Protein AF-A0A382FIA2-F1 (afdb_monomer_lite)

InterPro domains:
  IPR002129 Pyridoxal phosphate-dependent decarboxylase, major domain [PF00282] (48-161)
  IPR010977 Aromatic-L-amino-acid decarboxylase [PR00800] (14-33)
  IPR010977 Aromatic-L-amino-acid decarboxylase [PR00800] (55-74)
  IPR010977 Aromatic-L-amino-acid decarboxylase [PR00800] (81-100)
  IPR010977 Aromatic-L-amino-acid decarboxylase [PR00800] (102-120)
  IPR010977 Aromatic-L-amino-acid decarboxylase [PR00800] (121-140)
  IPR010977 Aromatic-L-amino-acid decarboxylase [PTHR11999] (7-161)
  IPR015421 Pyridoxal phosphate-dependent transferase, major domain [G3DSA:3.40.640.10] (114-165)
  IPR015424 Pyridoxal phosphate-dependent transferase [SSF53383] (10-161)

Foldseek 3Di:
DPPPPDPDDDPVLVVVLVVVVVVVVVCCVVCLQVDDQAAADDPVVLCVVPVDPDDPDDDDPVVVVVCCVPPPVNHGGNLLRPPNDDDDRDNDDPVVVVVVVVCVVVVFDLPDCVRHVPVVVVQQVVQVVVCVVVVHDPPDGDGDDPDDVVVVVVVVVVVCVVPPD

Structure (mmCIF, N/CA/C/O backbone):
data_AF-A0A382FIA2-F1
#
_entry.id   AF-A0A382FIA2-F1
#
loop_
_atom_site.group_PDB
_atom_site.id
_atom_site.type_symbol
_atom_site.label_atom_id
_atom_site.label_alt_id
_atom_site.label_comp_id
_atom_site.label_asym_id
_atom_site.label_entity_id
_atom_site.label_seq_id
_atom_site.pdbx_PDB_ins_code
_atom_site.Cartn_x
_atom_site.Cartn_y
_atom_site.Cartn_z
_atom_site.occupancy
_atom_site.B_iso_or_equiv
_atom_site.auth_seq_id
_atom_site.auth_comp_id
_atom_site.auth_asym_id
_atom_site.auth_atom_id
_atom_site.pdbx_PDB_model_num
ATOM 1 N N . MET A 1 1 ? 6.380 -11.642 27.097 1.00 52.16 1 MET A N 1
ATOM 2 C CA . MET A 1 1 ? 5.039 -11.827 26.513 1.00 52.16 1 MET A CA 1
ATOM 3 C C . MET A 1 1 ? 4.275 -12.746 27.450 1.00 52.16 1 MET A C 1
ATOM 5 O O . MET A 1 1 ? 4.831 -13.794 27.772 1.00 52.16 1 MET A O 1
ATOM 9 N N . PRO A 1 2 ? 3.114 -12.336 27.988 1.00 46.88 2 PRO A N 1
ATOM 10 C CA . PRO A 1 2 ? 2.332 -13.214 28.847 1.00 46.88 2 PRO A CA 1
ATOM 11 C C . PRO A 1 2 ? 1.950 -14.490 28.071 1.00 46.88 2 PRO A C 1
ATOM 13 O O . PRO A 1 2 ? 1.714 -14.409 26.863 1.00 46.88 2 PRO A O 1
ATOM 16 N N . PRO A 1 3 ? 1.935 -15.658 28.733 1.00 54.28 3 PRO A N 1
ATOM 17 C CA . PRO A 1 3 ? 1.787 -16.967 28.089 1.00 54.28 3 PRO A CA 1
ATOM 18 C C . PRO A 1 3 ? 0.462 -17.164 27.329 1.00 54.28 3 PRO A C 1
ATOM 20 O O . PRO A 1 3 ? 0.398 -18.041 26.475 1.00 54.28 3 PRO A O 1
ATOM 23 N N . ASP A 1 4 ? -0.539 -16.308 27.566 1.00 56.97 4 ASP A N 1
ATOM 24 C CA . ASP A 1 4 ? -1.880 -16.392 26.969 1.00 56.97 4 ASP A CA 1
ATOM 25 C C . ASP A 1 4 ? -2.163 -15.314 25.903 1.00 56.97 4 ASP A C 1
ATOM 27 O O . ASP A 1 4 ? -3.295 -15.172 25.438 1.00 56.97 4 ASP A O 1
ATOM 31 N N . ALA A 1 5 ? -1.159 -14.530 25.491 1.00 60.28 5 ALA A N 1
ATOM 32 C CA . ALA A 1 5 ? -1.320 -13.539 24.426 1.00 60.28 5 ALA A CA 1
ATOM 33 C C . ALA A 1 5 ? -1.418 -14.228 23.052 1.00 60.28 5 ALA A C 1
ATOM 35 O O . ALA A 1 5 ? -0.437 -14.345 22.316 1.00 60.28 5 ALA A O 1
ATOM 36 N N . ASN A 1 6 ? -2.612 -14.705 22.703 1.00 67.94 6 ASN A N 1
ATOM 37 C CA . ASN A 1 6 ? -2.867 -15.294 21.397 1.00 67.94 6 ASN A CA 1
ATOM 38 C C . ASN A 1 6 ? -3.132 -14.193 20.356 1.00 67.94 6 ASN A C 1
ATOM 40 O O . ASN A 1 6 ? -4.180 -13.554 20.367 1.00 67.94 6 ASN A O 1
ATOM 44 N N . LEU A 1 7 ? -2.173 -13.973 19.452 1.00 76.56 7 LEU A N 1
ATOM 45 C CA . LEU A 1 7 ? -2.312 -13.047 18.319 1.00 76.56 7 LEU A CA 1
ATOM 46 C C . LEU A 1 7 ? -3.150 -13.633 17.165 1.00 76.56 7 LEU A C 1
ATOM 48 O O . LEU A 1 7 ? -3.391 -12.943 16.175 1.00 76.56 7 LEU A O 1
ATOM 52 N N . GLN A 1 8 ? -3.577 -14.897 17.257 1.00 85.50 8 GLN A N 1
ATOM 53 C CA . GLN A 1 8 ? -4.425 -15.526 16.249 1.00 85.50 8 GLN A CA 1
ATOM 54 C C . GLN A 1 8 ? -5.902 -15.281 16.545 1.00 85.50 8 GLN A C 1
ATOM 56 O O . GLN A 1 8 ? -6.433 -15.705 17.570 1.00 85.50 8 GLN A O 1
ATOM 61 N N . LEU A 1 9 ? -6.577 -14.650 15.588 1.00 89.88 9 LEU A N 1
ATOM 62 C CA . LEU A 1 9 ? -8.033 -14.574 15.548 1.00 89.88 9 LEU A CA 1
ATOM 63 C C . LEU A 1 9 ? -8.644 -15.950 15.249 1.00 89.88 9 LEU A C 1
ATOM 65 O O . LEU A 1 9 ? -8.030 -16.783 14.578 1.00 89.88 9 LEU A O 1
ATOM 69 N N . SER A 1 10 ? -9.877 -16.183 15.701 1.00 93.00 10 SER A N 1
ATOM 70 C CA . SER A 1 10 ? -10.647 -17.349 15.260 1.00 93.00 10 SER A CA 1
ATOM 71 C C . SER A 1 10 ? -11.036 -17.211 13.775 1.00 93.00 10 SER A C 1
ATOM 73 O O . SER A 1 10 ? -11.129 -16.090 13.271 1.00 93.00 10 SER A O 1
ATOM 75 N N . PRO A 1 11 ? -11.317 -18.305 13.041 1.00 95.44 11 PRO A N 1
ATOM 76 C CA . PRO A 1 11 ? -11.786 -18.208 11.655 1.00 95.44 11 PRO A CA 1
ATOM 77 C C . PRO A 1 11 ? -13.052 -17.354 11.473 1.00 95.44 11 PRO A C 1
ATOM 79 O O . PRO A 1 11 ? -13.233 -16.735 10.423 1.00 95.44 11 PRO A O 1
ATOM 82 N N . ASP A 1 12 ? -13.924 -17.313 12.482 1.00 96.94 12 ASP A N 1
ATOM 83 C CA . ASP A 1 12 ? -15.141 -16.500 12.455 1.00 96.94 12 ASP A CA 1
ATOM 84 C C . ASP A 1 12 ? -14.839 -15.018 12.694 1.00 96.94 12 ASP A C 1
ATOM 86 O O . ASP A 1 12 ? -15.394 -14.169 11.991 1.00 96.94 12 ASP A O 1
ATOM 90 N N . ASP A 1 13 ? -13.893 -14.697 13.581 1.00 95.44 13 ASP A N 1
ATOM 91 C CA . ASP A 1 13 ? -13.391 -13.328 13.753 1.00 95.44 13 ASP A CA 1
ATOM 92 C C . ASP A 1 13 ? -12.648 -12.843 12.506 1.00 95.44 13 ASP A C 1
ATOM 94 O O . ASP A 1 13 ? -12.861 -11.717 12.067 1.00 95.44 13 ASP A O 1
ATOM 98 N N . MET A 1 14 ? -11.830 -13.697 11.878 1.00 95.62 14 MET A N 1
ATOM 99 C CA . MET A 1 14 ? -11.145 -13.374 10.620 1.00 95.62 14 MET A CA 1
ATOM 100 C C . MET A 1 14 ? -12.146 -13.016 9.516 1.00 95.62 14 MET A C 1
ATOM 102 O O . MET A 1 14 ? -11.971 -12.011 8.825 1.00 95.62 14 MET A O 1
ATOM 106 N N . ARG A 1 15 ? -13.215 -13.811 9.360 1.00 97.75 15 ARG A N 1
ATOM 107 C CA . ARG A 1 15 ? -14.295 -13.508 8.408 1.00 97.75 15 ARG A CA 1
ATOM 108 C C . ARG A 1 15 ? -15.017 -12.218 8.769 1.00 97.75 15 ARG A C 1
ATOM 110 O O . ARG A 1 15 ? -15.240 -11.392 7.889 1.00 97.75 15 ARG A O 1
ATOM 117 N N . SER A 1 16 ? -15.368 -12.042 10.038 1.00 97.88 16 SER A N 1
ATOM 118 C CA . SER A 1 16 ? -16.105 -10.867 10.509 1.00 97.88 16 SER A CA 1
ATOM 119 C C . SER A 1 16 ? -15.308 -9.582 10.287 1.00 97.88 16 SER A C 1
ATOM 121 O O . SER A 1 16 ? -15.827 -8.636 9.696 1.00 97.88 16 SER A O 1
ATOM 123 N N . LEU A 1 17 ? -14.029 -9.572 10.667 1.00 96.94 17 LEU A N 1
ATOM 124 C CA . LEU A 1 17 ? -13.106 -8.473 10.398 1.00 96.94 17 LEU A CA 1
ATOM 125 C C . LEU A 1 17 ? -12.960 -8.226 8.893 1.00 96.94 17 LEU A C 1
ATOM 127 O O . LEU A 1 17 ? -13.095 -7.088 8.448 1.00 96.94 17 LEU A O 1
ATOM 131 N N . GLY A 1 18 ? -12.734 -9.280 8.104 1.00 97.12 18 GLY A N 1
ATOM 132 C CA . GLY A 1 18 ? -12.589 -9.176 6.652 1.00 97.12 18 GLY A CA 1
ATOM 133 C C . GLY A 1 18 ? -13.796 -8.513 5.987 1.00 97.12 18 GLY A C 1
ATOM 134 O O . GLY A 1 18 ? -13.634 -7.538 5.254 1.00 97.12 18 GLY A O 1
ATOM 135 N N . TYR A 1 19 ? -15.012 -8.974 6.293 1.00 98.06 19 TYR A N 1
ATOM 136 C CA . TYR A 1 19 ? -16.234 -8.372 5.751 1.00 98.06 19 TYR A CA 1
ATOM 137 C C . TYR A 1 19 ? -16.445 -6.935 6.229 1.00 98.06 19 TYR A C 1
ATOM 139 O O . TYR A 1 19 ? -16.835 -6.091 5.429 1.00 98.06 19 TYR A O 1
ATOM 147 N N . ARG A 1 20 ? -16.108 -6.609 7.485 1.00 98.00 20 ARG A N 1
ATOM 148 C CA . ARG A 1 20 ? -16.154 -5.218 7.961 1.00 98.00 20 ARG A CA 1
ATOM 149 C C . ARG A 1 20 ? -15.198 -4.301 7.207 1.00 98.00 20 ARG A C 1
ATOM 151 O O . ARG A 1 20 ? -15.570 -3.175 6.891 1.00 98.00 20 ARG A O 1
ATOM 158 N N . VAL A 1 21 ? -13.993 -4.769 6.893 1.00 97.44 21 VAL A N 1
ATOM 159 C CA . VAL A 1 21 ? -13.040 -4.008 6.073 1.00 97.44 21 VAL A CA 1
ATOM 160 C C . VAL A 1 21 ? -13.576 -3.824 4.653 1.00 97.44 21 VAL A C 1
ATOM 162 O O . VAL A 1 21 ? -13.513 -2.717 4.124 1.00 97.44 21 VAL A O 1
ATOM 165 N N . VAL A 1 22 ? -14.159 -4.866 4.052 1.00 97.88 22 VAL A N 1
ATOM 166 C CA . VAL A 1 22 ? -14.803 -4.766 2.732 1.00 97.88 22 VAL A CA 1
ATOM 167 C C . VAL A 1 22 ? -15.936 -3.737 2.749 1.00 97.88 22 VAL A C 1
ATOM 169 O O . VAL A 1 22 ? -15.941 -2.850 1.897 1.00 97.88 22 VAL A O 1
ATOM 172 N N . ASP A 1 23 ? -16.830 -3.780 3.740 1.00 97.62 23 ASP A N 1
ATOM 173 C CA . ASP A 1 23 ? -17.919 -2.805 3.897 1.00 97.62 23 ASP A CA 1
ATOM 174 C C . ASP A 1 23 ? -17.383 -1.367 3.999 1.00 97.62 23 ASP A C 1
ATOM 176 O O . ASP A 1 23 ? -17.911 -0.447 3.369 1.00 97.62 23 ASP A O 1
ATOM 180 N N . MET A 1 24 ? -16.303 -1.162 4.763 1.00 96.44 24 MET A N 1
ATOM 181 C CA . MET A 1 24 ? -15.650 0.144 4.891 1.00 96.44 24 MET A C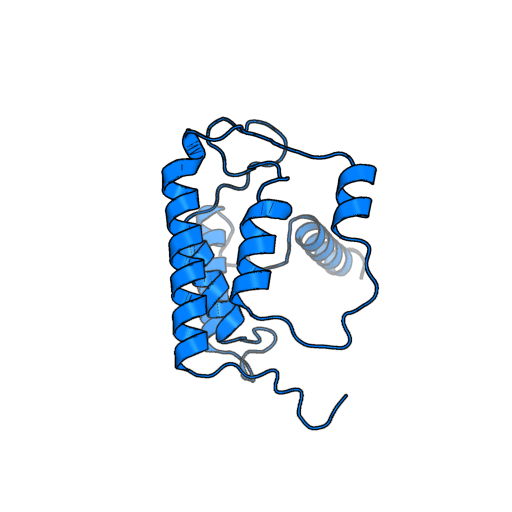A 1
ATOM 182 C C . MET A 1 24 ? -15.082 0.643 3.558 1.00 96.44 24 MET A C 1
ATOM 184 O O . MET A 1 24 ? -15.244 1.821 3.232 1.00 96.44 24 MET A O 1
ATOM 188 N N . LEU A 1 25 ? -14.437 -0.232 2.782 1.00 96.25 25 LEU A N 1
ATOM 189 C CA . LEU A 1 25 ? -13.890 0.111 1.469 1.00 96.25 25 LEU A CA 1
ATOM 190 C C . LEU A 1 25 ? -15.004 0.440 0.471 1.00 96.25 25 LEU A C 1
ATOM 192 O O . LEU A 1 25 ? -14.930 1.470 -0.195 1.00 96.25 25 LEU A O 1
ATOM 196 N N . VAL A 1 26 ? -16.055 -0.381 0.399 1.00 97.50 26 VAL A N 1
ATOM 197 C CA . VAL A 1 26 ? -17.215 -0.129 -0.473 1.00 97.50 26 VAL A CA 1
ATOM 198 C C . VAL A 1 26 ? -17.853 1.216 -0.125 1.00 97.50 26 VAL A C 1
ATOM 200 O O . VAL A 1 26 ? -17.997 2.072 -0.999 1.00 97.50 26 VAL A O 1
ATOM 203 N N . SER A 1 27 ? -18.123 1.458 1.161 1.00 96.00 27 SER A N 1
ATOM 204 C CA . SER A 1 27 ? -18.673 2.733 1.629 1.00 96.00 27 SER A CA 1
ATOM 205 C C . SER A 1 27 ? -17.779 3.918 1.263 1.00 96.00 27 SER A C 1
ATOM 207 O O . SER A 1 27 ? -18.283 4.979 0.886 1.00 96.00 27 SER A O 1
ATOM 209 N N . HIS A 1 28 ? -16.452 3.764 1.333 1.00 94.62 28 HIS A N 1
ATOM 210 C CA . HIS A 1 28 ? -15.521 4.798 0.890 1.00 94.62 28 HIS A CA 1
ATOM 211 C C . HIS A 1 28 ? -15.707 5.132 -0.592 1.00 94.62 28 HIS A C 1
ATOM 213 O O . HIS A 1 28 ? -15.991 6.290 -0.888 1.00 94.62 28 HIS A O 1
ATOM 219 N N . PHE A 1 29 ? -15.640 4.150 -1.495 1.00 94.44 29 PHE A N 1
ATOM 220 C CA . PHE A 1 29 ? -15.804 4.379 -2.938 1.00 94.44 29 PHE A CA 1
ATOM 221 C C . PHE A 1 29 ? -17.166 4.996 -3.300 1.00 94.44 29 PHE A C 1
ATOM 223 O O . PHE A 1 29 ? -17.225 5.890 -4.144 1.00 94.44 29 PHE A O 1
ATOM 230 N N . GLU A 1 30 ? -18.251 4.567 -2.650 1.00 96.19 30 GLU A N 1
ATOM 231 C CA . GLU A 1 30 ? -19.600 5.082 -2.922 1.00 96.19 30 GLU A CA 1
ATOM 232 C C . GLU A 1 30 ? -19.805 6.520 -2.430 1.00 96.19 30 GLU A C 1
ATOM 234 O O . GLU A 1 30 ? -20.445 7.334 -3.096 1.00 96.19 30 GLU A O 1
ATOM 239 N N . THR A 1 31 ? -19.268 6.850 -1.253 1.00 95.88 31 THR A N 1
ATOM 240 C CA . THR A 1 31 ? -19.564 8.125 -0.579 1.00 95.88 31 THR A CA 1
ATOM 241 C C . THR A 1 31 ? -18.508 9.201 -0.809 1.00 95.88 31 THR A C 1
ATOM 243 O O . THR A 1 31 ? -18.778 10.377 -0.553 1.00 95.88 31 THR A O 1
ATOM 246 N N . LEU A 1 32 ? -17.321 8.836 -1.310 1.00 94.81 32 LEU A N 1
ATOM 247 C CA . LEU A 1 32 ? -16.191 9.747 -1.503 1.00 94.81 32 LEU A CA 1
ATOM 248 C C . LEU A 1 32 ? -16.552 11.046 -2.245 1.00 94.81 32 LEU A C 1
ATOM 250 O O . LEU A 1 32 ? -16.165 12.103 -1.748 1.00 94.81 32 LEU A O 1
ATOM 254 N N . PRO A 1 33 ? -17.330 11.049 -3.350 1.00 94.94 33 PRO A N 1
ATOM 255 C CA . PRO A 1 33 ? -17.660 12.290 -4.059 1.00 94.94 33 PRO A CA 1
ATOM 256 C C . PRO A 1 33 ? -18.416 13.329 -3.212 1.00 94.94 33 PRO A C 1
ATOM 258 O O . PRO A 1 33 ? -18.362 14.528 -3.518 1.00 94.94 33 PRO A O 1
ATOM 261 N N . GLY A 1 34 ? -19.125 12.885 -2.167 1.00 95.62 34 GLY A N 1
ATOM 262 C CA . GLY A 1 34 ? -19.859 13.734 -1.226 1.00 95.62 34 GLY A CA 1
ATOM 263 C C . GLY A 1 34 ? -19.028 14.234 -0.038 1.00 95.62 34 GLY A C 1
ATOM 264 O O . GLY A 1 34 ? -19.495 15.099 0.700 1.00 95.62 34 GLY A O 1
ATOM 265 N N . LYS A 1 35 ? -17.806 13.724 0.156 1.00 94.75 35 LYS A N 1
ATOM 266 C CA . LYS A 1 35 ? -16.921 14.110 1.265 1.00 94.75 35 LYS A CA 1
ATOM 267 C C . LYS A 1 35 ? -16.151 15.406 0.956 1.00 94.75 35 LYS A C 1
ATOM 269 O O . LYS A 1 35 ? -15.988 15.783 -0.212 1.00 94.75 35 LYS A O 1
ATOM 274 N N . PRO A 1 36 ? -15.659 16.127 1.982 1.00 95.44 36 PRO A N 1
ATOM 275 C CA . PRO A 1 36 ? -14.654 17.164 1.768 1.00 95.44 36 PRO A CA 1
ATOM 276 C C . PRO A 1 36 ? -13.375 16.544 1.186 1.00 95.44 36 PRO A C 1
ATOM 278 O O . PRO A 1 36 ? -13.015 15.427 1.531 1.00 95.44 36 PRO A O 1
ATOM 281 N N . VAL A 1 37 ? -12.655 17.280 0.333 1.00 95.06 37 VAL A N 1
ATOM 282 C CA . VAL A 1 37 ? -11.381 16.812 -0.259 1.00 95.06 37 VAL A CA 1
ATOM 283 C C . VAL A 1 37 ? -10.318 16.556 0.816 1.00 95.06 37 VAL A C 1
ATOM 285 O O . VAL A 1 37 ? -9.461 15.690 0.674 1.00 95.06 37 VAL A O 1
ATOM 288 N N . SER A 1 38 ? -10.352 17.336 1.893 1.00 94.56 38 SER A N 1
ATOM 289 C CA . SER A 1 38 ? -9.393 17.253 2.984 1.00 94.56 38 SER A CA 1
ATOM 290 C C . SER A 1 38 ? -10.059 17.629 4.293 1.00 94.56 38 SER A C 1
ATOM 292 O O . SER A 1 38 ? -10.794 18.617 4.362 1.00 94.56 38 SER A O 1
ATOM 294 N N . HIS A 1 39 ? -9.760 16.857 5.328 1.00 94.50 39 HIS A N 1
ATOM 295 C CA . HIS A 1 39 ? -10.059 17.192 6.706 1.00 94.50 39 HIS A CA 1
ATOM 296 C C . HIS A 1 39 ? -8.844 16.799 7.542 1.00 94.50 39 HIS A C 1
ATOM 298 O O . HIS A 1 39 ? -8.744 15.680 8.021 1.00 94.50 39 HIS A O 1
ATOM 304 N N . VAL A 1 40 ? -7.868 17.698 7.664 1.00 95.06 40 VAL A N 1
ATOM 305 C CA . VAL A 1 40 ? -6.616 17.435 8.391 1.00 95.06 40 VAL A CA 1
ATOM 306 C C . VAL A 1 40 ? -6.628 18.127 9.747 1.00 95.06 40 VAL A C 1
ATOM 308 O O . VAL A 1 40 ? -7.007 19.293 9.861 1.00 95.06 40 VAL A O 1
ATOM 311 N N . ALA A 1 41 ? -6.202 17.408 10.781 1.00 95.62 41 ALA A N 1
ATOM 312 C CA . ALA A 1 41 ? -6.056 17.963 12.117 1.00 95.62 41 ALA A CA 1
ATOM 313 C C . ALA A 1 41 ? -4.645 18.520 12.354 1.00 95.62 41 ALA A C 1
ATOM 315 O O . ALA A 1 41 ? -3.697 18.245 11.616 1.00 95.62 41 ALA A O 1
ATOM 316 N N . THR A 1 42 ? -4.493 19.313 13.414 1.00 97.38 42 THR A N 1
ATOM 317 C CA . THR A 1 42 ? -3.181 19.825 13.817 1.00 97.38 42 THR A CA 1
ATOM 318 C C . THR A 1 42 ? -2.351 18.727 14.481 1.00 97.38 42 THR A C 1
ATOM 320 O O . THR A 1 42 ? -2.883 17.819 15.121 1.00 97.38 42 THR A O 1
ATOM 323 N N . ARG A 1 43 ? -1.020 18.837 14.390 1.00 97.12 43 ARG A N 1
ATOM 324 C CA . ARG A 1 43 ? -0.109 17.907 15.070 1.00 97.12 43 ARG A CA 1
ATOM 325 C C . ARG A 1 43 ? -0.380 17.806 16.582 1.00 97.12 43 ARG A C 1
ATOM 327 O O . ARG A 1 43 ? -0.485 16.677 17.044 1.00 97.12 43 ARG A O 1
ATOM 334 N N . PRO A 1 44 ? -0.554 18.906 17.349 1.00 98.12 44 PRO A N 1
ATOM 335 C CA . PRO A 1 44 ? -0.878 18.801 18.773 1.00 98.12 44 PRO A CA 1
ATOM 336 C C . PRO A 1 44 ? -2.175 18.033 19.057 1.00 98.12 44 PRO A C 1
ATOM 338 O O . PRO A 1 44 ? -2.217 17.262 20.009 1.00 98.12 44 PRO A O 1
ATOM 341 N N . ALA A 1 45 ? -3.211 18.194 18.222 1.00 96.31 45 ALA A N 1
ATOM 342 C CA . ALA A 1 45 ? -4.457 17.444 18.375 1.00 96.31 45 ALA A CA 1
ATOM 343 C C . ALA A 1 45 ? -4.243 15.936 18.154 1.00 96.31 45 ALA A C 1
ATOM 345 O O . ALA A 1 45 ? -4.705 15.130 18.955 1.00 96.31 45 ALA A O 1
ATOM 346 N N . MET A 1 46 ? -3.492 15.550 17.117 1.00 96.94 46 MET A N 1
ATOM 347 C CA . MET A 1 46 ? -3.173 14.138 16.854 1.00 96.94 46 MET A CA 1
ATOM 348 C C . MET A 1 46 ? -2.233 13.541 17.903 1.00 96.94 46 MET A C 1
ATOM 350 O O . MET A 1 46 ? -2.399 12.385 18.281 1.00 96.94 46 MET A O 1
ATOM 354 N N . GLU A 1 47 ? -1.279 14.317 18.426 1.00 97.19 47 GLU A N 1
ATOM 355 C CA . GLU A 1 47 ? -0.433 13.861 19.533 1.00 97.19 47 GLU A CA 1
ATOM 356 C C . GLU A 1 47 ? -1.253 13.599 20.796 1.00 97.19 47 GLU A C 1
ATOM 358 O O . GLU A 1 47 ? -1.044 12.570 21.430 1.00 97.19 47 GLU A O 1
ATOM 363 N N . ALA A 1 48 ? -2.214 14.466 21.128 1.00 96.00 48 ALA A N 1
ATOM 364 C CA . ALA A 1 48 ? -3.101 14.250 22.268 1.00 96.00 48 ALA A CA 1
ATOM 365 C C . ALA A 1 48 ? -3.992 13.002 22.113 1.00 96.00 48 ALA A C 1
ATOM 367 O O . ALA A 1 48 ? -4.325 12.378 23.117 1.00 96.00 48 ALA A O 1
ATOM 368 N N . LEU A 1 49 ? -4.362 12.627 20.881 1.00 94.50 49 LEU A N 1
ATOM 369 C CA . LEU A 1 49 ? -5.186 11.441 20.614 1.00 94.50 49 LEU A CA 1
ATOM 370 C C . LEU A 1 49 ? -4.396 10.127 20.579 1.00 94.50 49 LEU A C 1
ATOM 372 O O . LEU A 1 49 ? -4.926 9.100 20.997 1.00 94.50 49 LEU A O 1
ATOM 376 N N . PHE A 1 50 ? -3.164 10.126 20.057 1.00 95.25 50 PHE A N 1
ATOM 377 C CA . PHE A 1 50 ? -2.445 8.883 19.731 1.00 95.25 50 PHE A CA 1
ATOM 378 C C . PHE A 1 50 ? -1.160 8.640 20.528 1.00 95.25 50 PHE A C 1
ATOM 380 O O . PHE A 1 50 ? -0.624 7.533 20.471 1.00 95.25 50 PHE A O 1
ATOM 387 N N . ARG A 1 51 ? -0.622 9.630 21.253 1.00 96.38 51 ARG A N 1
ATOM 388 C CA . ARG A 1 51 ? 0.622 9.444 22.015 1.00 96.38 51 ARG A CA 1
ATOM 389 C C . ARG A 1 51 ? 0.339 8.768 23.360 1.00 96.38 51 ARG A C 1
ATOM 391 O O . ARG A 1 51 ? 0.168 9.432 24.376 1.00 96.38 51 ARG A O 1
ATOM 398 N N . GLU A 1 52 ? 0.371 7.443 23.352 1.00 93.69 52 GLU A N 1
ATOM 399 C CA . GLU A 1 52 ? 0.255 6.569 24.526 1.00 93.69 52 GLU A CA 1
ATOM 400 C C . GLU A 1 52 ? 1.430 5.566 24.583 1.00 93.69 52 GLU A C 1
ATOM 402 O O . GLU A 1 52 ? 2.060 5.309 23.551 1.00 93.69 52 GLU A O 1
ATOM 407 N N . PRO A 1 53 ? 1.805 5.032 25.764 1.00 95.12 53 PRO A N 1
ATOM 408 C CA . PRO A 1 53 ? 2.756 3.923 25.843 1.00 95.12 53 PRO A CA 1
ATOM 409 C C . PRO A 1 53 ? 2.202 2.671 25.132 1.00 95.12 53 PRO A C 1
ATOM 411 O O . PRO A 1 53 ? 0.982 2.537 25.011 1.00 95.12 53 PRO A O 1
ATOM 414 N N . PRO A 1 54 ? 3.064 1.742 24.670 1.00 91.69 54 PRO A N 1
ATOM 415 C CA . PRO A 1 54 ? 2.607 0.483 24.089 1.00 91.69 54 PRO A CA 1
ATOM 416 C C . PRO A 1 54 ? 1.649 -0.247 25.045 1.00 91.69 54 PRO A C 1
ATOM 418 O O . PRO A 1 54 ? 1.954 -0.340 26.235 1.00 91.69 54 PRO A O 1
ATOM 421 N N . PRO A 1 55 ? 0.495 -0.741 24.566 1.00 88.56 55 PRO A N 1
ATOM 422 C CA . PRO A 1 55 ? -0.458 -1.423 25.430 1.00 88.56 55 PRO A CA 1
ATOM 423 C C . PRO A 1 55 ? 0.112 -2.767 25.901 1.00 88.56 55 PRO A C 1
ATOM 425 O O . PRO A 1 55 ? 0.595 -3.559 25.094 1.00 88.56 55 PRO A O 1
ATOM 428 N N . GLU A 1 56 ? 0.018 -3.033 27.204 1.00 88.56 56 GLU A N 1
ATOM 429 C CA . GLU A 1 56 ? 0.416 -4.318 27.808 1.00 88.56 56 GLU A CA 1
ATOM 430 C C . GLU A 1 56 ? -0.661 -5.404 27.629 1.00 88.56 56 GLU A C 1
ATOM 432 O O . GLU A 1 56 ? -0.375 -6.599 27.707 1.00 88.56 56 GLU A O 1
ATOM 437 N N . GLU A 1 57 ? -1.902 -4.991 27.353 1.00 86.25 57 GLU A N 1
ATOM 438 C CA . GLU A 1 57 ? -3.057 -5.865 27.151 1.00 86.25 57 GLU A CA 1
ATOM 439 C C . GLU A 1 57 ? -3.659 -5.680 25.753 1.00 86.25 57 GLU A C 1
ATOM 441 O O . GLU A 1 57 ? -3.687 -4.579 25.194 1.00 86.25 57 GLU A O 1
ATOM 446 N N . GLY A 1 58 ? -4.160 -6.778 25.182 1.00 86.38 58 GLY A N 1
ATOM 447 C CA . GLY A 1 58 ? -4.835 -6.762 23.889 1.00 86.38 58 GLY A CA 1
ATOM 448 C C . GLY A 1 58 ? -6.140 -5.961 23.922 1.00 86.38 58 GLY A C 1
ATOM 449 O O . GLY A 1 58 ? -6.839 -5.905 24.931 1.00 86.38 58 GLY A O 1
ATOM 450 N N . ARG A 1 59 ? -6.495 -5.367 22.781 1.00 88.50 59 ARG A N 1
ATOM 451 C CA . ARG A 1 59 ? -7.795 -4.718 22.550 1.00 88.50 59 ARG A CA 1
ATOM 452 C C . ARG A 1 59 ? -8.590 -5.538 21.543 1.00 88.50 59 ARG A C 1
ATOM 454 O O . ARG A 1 59 ? -7.999 -6.198 20.690 1.00 88.50 59 ARG A O 1
ATOM 461 N N . SER A 1 60 ? -9.917 -5.465 21.612 1.00 91.88 60 SER A N 1
ATOM 462 C CA . SER A 1 60 ? -10.765 -6.103 20.605 1.00 91.88 60 SER A CA 1
ATOM 463 C C . SER A 1 60 ? -10.516 -5.496 19.221 1.00 91.88 60 SER A C 1
ATOM 465 O O . SER A 1 60 ? -10.296 -4.283 19.090 1.00 91.88 60 SER A O 1
ATOM 467 N N . TRP A 1 61 ? -10.542 -6.330 18.181 1.00 93.81 61 TRP A N 1
ATOM 468 C CA . TRP A 1 61 ? -10.290 -5.875 16.814 1.00 93.81 61 TRP A CA 1
ATOM 469 C C . TRP A 1 61 ? -11.375 -4.895 16.347 1.00 93.81 61 TRP A C 1
ATOM 471 O O . TRP A 1 61 ? -11.076 -3.963 15.605 1.00 93.81 61 TRP A O 1
ATOM 481 N N . GLU A 1 62 ? -12.607 -5.031 16.840 1.00 95.62 62 GLU A N 1
ATOM 482 C CA . GLU A 1 62 ? -13.728 -4.131 16.566 1.00 95.62 62 GLU A CA 1
ATOM 483 C C . GLU A 1 62 ? -13.444 -2.727 17.096 1.00 95.62 62 GLU A C 1
ATOM 485 O O . GLU A 1 62 ? -13.647 -1.739 16.391 1.00 95.62 62 GLU A O 1
ATOM 490 N N . GLY A 1 63 ? -12.948 -2.633 18.335 1.00 95.12 63 GLY A N 1
ATOM 491 C CA . GLY A 1 63 ? -12.618 -1.356 18.958 1.00 95.12 63 GLY A CA 1
ATOM 492 C C . GLY A 1 63 ? -11.456 -0.663 18.251 1.00 95.12 63 GLY A C 1
ATOM 493 O O . GLY A 1 63 ? -11.467 0.557 18.087 1.00 95.12 63 GLY A O 1
ATOM 494 N N . VAL A 1 64 ? -10.471 -1.438 17.791 1.00 95.12 64 VAL A N 1
ATOM 495 C CA . VAL A 1 64 ? -9.348 -0.920 17.000 1.00 95.12 64 VAL A CA 1
ATOM 496 C C . VAL A 1 64 ? -9.823 -0.440 15.628 1.00 95.12 64 VAL A C 1
ATOM 498 O O . VAL A 1 64 ? -9.502 0.682 15.241 1.00 95.12 64 VAL A O 1
ATOM 501 N N . LEU A 1 65 ? -10.625 -1.235 14.915 1.00 96.69 65 LEU A N 1
ATOM 502 C CA . LEU A 1 65 ? -11.137 -0.876 13.592 1.00 96.69 65 LEU A CA 1
ATOM 503 C C . LEU A 1 65 ? -12.027 0.375 13.646 1.00 96.69 65 LEU A C 1
ATOM 505 O O . LEU A 1 65 ? -11.891 1.264 12.806 1.00 96.69 65 LEU A O 1
ATOM 509 N N . LEU A 1 66 ? -12.878 0.489 14.670 1.00 96.06 66 LEU A N 1
ATOM 510 C CA . LEU A 1 66 ? -13.715 1.668 14.889 1.00 96.06 66 LEU A CA 1
ATOM 511 C C . LEU A 1 66 ? -12.873 2.926 15.152 1.00 96.06 66 LEU A C 1
ATOM 513 O O . LEU A 1 66 ? -13.178 3.996 14.626 1.00 96.06 66 LEU A O 1
ATOM 517 N N . ARG A 1 67 ? -11.785 2.801 15.923 1.00 96.25 67 ARG A N 1
ATOM 518 C CA . ARG A 1 67 ? -10.834 3.898 16.152 1.00 96.25 67 ARG A CA 1
ATOM 519 C C . ARG A 1 67 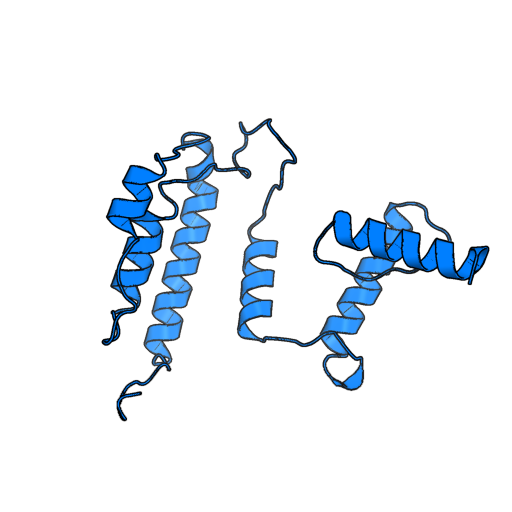? -10.139 4.311 14.854 1.00 96.25 67 ARG A C 1
ATOM 521 O O . ARG A 1 67 ? -10.051 5.497 14.556 1.00 96.25 67 ARG A O 1
ATOM 528 N N . VAL A 1 68 ? -9.699 3.345 14.047 1.00 96.50 68 VAL A N 1
ATOM 529 C CA . VAL A 1 68 ? -9.106 3.605 12.725 1.00 96.50 68 VAL A CA 1
ATOM 530 C C . VAL A 1 68 ? -10.087 4.370 11.830 1.00 96.50 68 VAL A C 1
ATOM 532 O O . VAL A 1 68 ? -9.721 5.385 11.239 1.00 96.50 68 VAL A O 1
ATOM 535 N N . GLN A 1 69 ? -11.349 3.945 11.780 1.00 95.31 69 GLN A N 1
ATOM 536 C CA . GLN A 1 69 ? -12.383 4.622 11.000 1.00 95.31 69 GLN A CA 1
ATOM 537 C C . GLN A 1 69 ? -12.631 6.064 11.473 1.00 95.31 69 GLN A C 1
ATOM 539 O O . GLN A 1 69 ? -12.656 6.983 10.654 1.00 95.31 69 GLN A O 1
ATOM 544 N N . ASN A 1 70 ? -12.813 6.262 12.781 1.00 94.88 70 ASN A N 1
ATOM 545 C CA . ASN A 1 70 ? -13.313 7.522 13.336 1.00 94.88 70 ASN A CA 1
ATOM 546 C C . ASN A 1 70 ? -12.224 8.539 13.679 1.00 94.88 70 ASN A C 1
ATOM 548 O O . ASN A 1 70 ? -12.516 9.733 13.709 1.00 94.88 70 ASN A O 1
ATOM 552 N N . GLU A 1 71 ? -10.995 8.098 13.947 1.00 95.75 71 GLU A N 1
ATOM 553 C CA . GLU A 1 71 ? -9.900 8.961 14.415 1.00 95.75 71 GLU A CA 1
ATOM 554 C C . GLU A 1 71 ? -8.722 9.006 13.437 1.00 95.75 71 GLU A C 1
ATOM 556 O O . GLU A 1 71 ? -8.008 10.003 13.404 1.00 95.75 71 GLU A O 1
ATOM 561 N N . VAL A 1 72 ? -8.489 7.958 12.636 1.00 96.00 72 VAL A N 1
ATOM 562 C CA . VAL A 1 72 ? -7.360 7.933 11.686 1.00 96.00 72 VAL A CA 1
ATOM 563 C C . VAL A 1 72 ? -7.815 8.407 10.309 1.00 96.00 72 VAL A C 1
ATOM 565 O O . VAL A 1 72 ? -7.356 9.436 9.818 1.00 96.00 72 VAL A O 1
ATOM 568 N N . PHE A 1 73 ? -8.762 7.701 9.689 1.00 95.12 73 PHE A N 1
ATOM 569 C CA . PHE A 1 73 ? -9.219 8.020 8.331 1.00 95.12 73 PHE A CA 1
ATOM 570 C C . PHE A 1 73 ? -10.164 9.224 8.255 1.00 95.12 73 PHE A C 1
ATOM 572 O O . PHE A 1 73 ? -10.413 9.741 7.168 1.00 95.12 73 PHE A O 1
ATOM 579 N N . SER A 1 74 ? -10.657 9.719 9.391 1.00 93.62 74 SER A N 1
ATOM 580 C CA . SER A 1 74 ? -11.385 10.990 9.463 1.00 93.62 74 SER A CA 1
ATOM 581 C C . SER A 1 74 ? -10.464 12.212 9.381 1.00 93.62 74 SER A C 1
ATOM 583 O O . SER A 1 74 ? -10.942 13.317 9.117 1.00 93.62 74 SER A O 1
ATOM 585 N N . HIS A 1 75 ? -9.157 12.027 9.598 1.00 96.12 75 HIS A N 1
ATOM 586 C CA . HIS A 1 75 ? -8.159 13.091 9.664 1.00 96.12 75 HIS A CA 1
ATOM 587 C C . HIS A 1 75 ? -7.127 13.012 8.529 1.00 96.12 75 HIS A C 1
ATOM 589 O O . HIS A 1 75 ? -5.919 13.090 8.757 1.00 96.12 75 HIS A O 1
ATOM 595 N N . MET A 1 76 ? -7.599 12.870 7.288 1.00 94.75 76 MET A N 1
ATOM 596 C CA . MET A 1 76 ? -6.744 12.746 6.108 1.00 94.75 76 MET A CA 1
ATOM 597 C C . MET A 1 76 ? -7.170 13.647 4.945 1.00 94.75 76 MET A C 1
ATOM 599 O O . MET A 1 76 ? -8.265 14.210 4.894 1.00 94.75 76 MET A O 1
ATOM 603 N N . MET A 1 77 ? -6.264 13.762 3.980 1.00 94.12 77 MET A N 1
ATOM 604 C CA . MET A 1 77 ? -6.572 14.254 2.646 1.00 94.12 77 MET A CA 1
ATOM 605 C C . MET A 1 77 ? -6.975 13.072 1.766 1.00 94.12 77 MET A C 1
ATOM 607 O O . MET A 1 77 ? -6.257 12.075 1.703 1.00 94.12 77 MET A O 1
ATOM 611 N N . HIS A 1 78 ? -8.098 13.190 1.067 1.00 93.75 78 HIS A N 1
ATOM 612 C CA . HIS A 1 78 ? -8.546 12.184 0.114 1.00 93.75 78 HIS A CA 1
ATOM 613 C C . HIS A 1 78 ? -7.931 12.464 -1.259 1.00 93.75 78 HIS A C 1
ATOM 615 O O . HIS A 1 78 ? -8.483 13.204 -2.072 1.00 93.75 78 HIS A O 1
ATOM 621 N N . VAL A 1 79 ? -6.746 11.902 -1.502 1.00 93.31 79 VAL A N 1
ATOM 622 C CA . VAL A 1 79 ? -6.000 12.090 -2.763 1.00 93.31 79 VAL A CA 1
ATOM 623 C C . VAL A 1 79 ? -6.631 11.371 -3.962 1.00 93.31 79 VAL A C 1
ATOM 625 O O . VAL A 1 79 ? -6.293 11.652 -5.109 1.00 93.31 79 VAL A O 1
ATOM 628 N N . ASP A 1 80 ? -7.560 10.460 -3.691 1.00 93.31 80 ASP A N 1
ATOM 629 C CA . ASP A 1 80 ? -8.405 9.736 -4.640 1.00 93.31 80 ASP A CA 1
ATOM 630 C C . ASP A 1 80 ? -9.735 10.458 -4.933 1.00 93.31 80 ASP A C 1
ATOM 632 O O . ASP A 1 80 ? -10.542 10.005 -5.745 1.00 93.31 80 ASP A O 1
ATOM 636 N N . HIS A 1 81 ? -9.985 11.601 -4.292 1.00 94.38 81 HIS A N 1
ATOM 637 C CA . HIS A 1 81 ? -11.221 12.352 -4.460 1.00 94.38 81 HIS A CA 1
ATOM 638 C C . HIS A 1 81 ? -11.304 13.012 -5.861 1.00 94.38 81 HIS A C 1
ATOM 640 O O . HIS A 1 81 ? -10.348 13.653 -6.293 1.00 94.38 81 HIS A O 1
ATOM 646 N N . PRO A 1 82 ? -12.461 13.010 -6.562 1.00 92.50 82 PRO A N 1
ATOM 647 C CA . PRO A 1 82 ? -12.580 13.525 -7.942 1.00 92.50 82 PRO A CA 1
ATOM 648 C C . PRO A 1 82 ? -12.289 15.028 -8.103 1.00 92.50 82 PRO A C 1
ATOM 650 O O . PRO A 1 82 ? -11.952 15.500 -9.183 1.00 92.50 82 PRO A O 1
ATOM 653 N N . ARG A 1 83 ? -12.440 15.800 -7.023 1.00 93.94 83 ARG A N 1
ATOM 654 C CA . ARG A 1 83 ? -12.079 17.232 -6.938 1.00 93.94 83 ARG A CA 1
ATOM 655 C C . ARG A 1 83 ? -10.670 17.492 -6.375 1.00 93.94 83 ARG A C 1
ATOM 657 O O . ARG A 1 83 ? -10.353 18.636 -6.061 1.00 93.94 83 ARG A O 1
ATOM 664 N N . PHE A 1 84 ? -9.847 16.461 -6.185 1.00 93.31 84 PHE A N 1
ATOM 665 C CA . PHE A 1 84 ? -8.464 16.613 -5.740 1.00 93.31 84 PHE A CA 1
ATOM 666 C C . PHE A 1 84 ? -7.539 16.848 -6.944 1.00 93.31 84 PHE A C 1
ATOM 668 O O . PHE A 1 84 ? -7.304 15.946 -7.741 1.00 93.31 84 PHE A O 1
ATOM 675 N N . LEU A 1 85 ? -7.026 18.075 -7.081 1.00 92.56 85 LEU A N 1
ATOM 676 C CA . LEU A 1 85 ? -6.246 18.532 -8.245 1.00 92.56 85 LEU A CA 1
ATOM 677 C C . LEU A 1 85 ? -4.833 19.019 -7.867 1.00 92.56 85 LEU A C 1
ATOM 679 O O . LEU A 1 85 ? -4.269 19.882 -8.537 1.00 92.56 85 LEU A O 1
ATOM 683 N N . ALA A 1 86 ? -4.280 18.519 -6.760 1.00 90.94 86 ALA A N 1
ATOM 684 C CA . ALA A 1 86 ? -2.949 18.878 -6.268 1.00 90.94 86 ALA A CA 1
ATOM 685 C C . ALA A 1 86 ? -1.990 17.674 -6.305 1.00 90.94 86 ALA A C 1
ATOM 687 O O . ALA A 1 86 ? -2.423 16.529 -6.370 1.00 90.94 86 ALA A O 1
ATOM 688 N N . PHE A 1 87 ? -0.683 17.940 -6.207 1.00 89.56 87 PHE A N 1
ATOM 689 C CA . PHE A 1 87 ? 0.386 16.927 -6.169 1.00 89.56 87 PHE A CA 1
ATOM 690 C C . PHE A 1 87 ? 0.317 15.909 -7.325 1.00 89.56 87 PHE A C 1
ATOM 692 O O . PHE A 1 87 ? -0.074 16.245 -8.441 1.00 89.56 87 PHE A O 1
ATOM 699 N N . VAL A 1 88 ? 0.772 14.680 -7.071 1.00 83.38 88 VAL A N 1
ATOM 700 C CA . VAL A 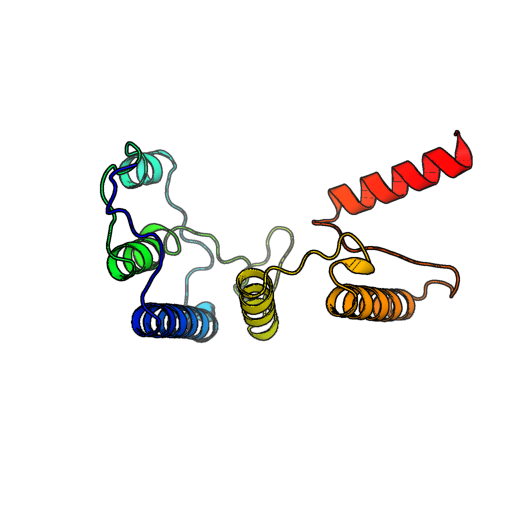1 88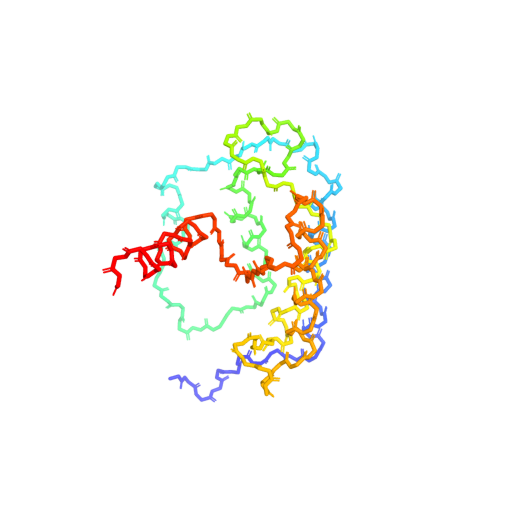 ? 0.642 13.545 -7.983 1.00 83.38 88 VAL A CA 1
ATOM 701 C C . VAL A 1 88 ? -0.641 12.807 -7.616 1.00 83.38 88 VAL A C 1
ATOM 703 O O . VAL A 1 88 ? -0.700 12.135 -6.584 1.00 83.38 88 VAL A O 1
ATOM 706 N N . SER A 1 89 ? -1.678 12.948 -8.441 1.00 73.19 89 SER A N 1
ATOM 707 C CA . SER A 1 89 ? -2.922 12.196 -8.269 1.00 73.19 89 SER A CA 1
ATOM 708 C C . SER A 1 89 ? -2.638 10.699 -8.359 1.00 73.19 89 SER A C 1
ATOM 710 O O . SER A 1 89 ? -2.011 10.234 -9.308 1.00 73.19 89 SER A O 1
ATOM 712 N N . SER A 1 90 ? -3.115 9.949 -7.369 1.00 75.38 90 SER A N 1
ATOM 713 C CA . SER A 1 90 ? -2.988 8.490 -7.312 1.00 75.38 90 SER A CA 1
ATOM 714 C C . SER A 1 90 ? -4.390 7.881 -7.242 1.00 75.38 90 SER A C 1
ATOM 716 O O . SER A 1 90 ? -4.824 7.493 -6.157 1.00 75.38 90 SER A O 1
ATOM 718 N N . PRO A 1 91 ? -5.149 7.877 -8.358 1.00 76.38 91 PRO A N 1
ATOM 719 C CA . PRO A 1 91 ? -6.476 7.280 -8.373 1.00 76.38 91 PRO A CA 1
ATOM 720 C C . PRO A 1 91 ? -6.354 5.784 -8.073 1.00 76.38 91 PRO A C 1
ATOM 722 O O . PRO A 1 91 ? -5.633 5.055 -8.753 1.00 76.38 91 PRO A O 1
ATOM 725 N N . ASN A 1 92 ? -7.050 5.336 -7.035 1.00 84.56 92 ASN A N 1
ATOM 726 C CA . ASN A 1 92 ? -7.173 3.927 -6.695 1.00 84.56 92 ASN A CA 1
ATOM 727 C C . ASN A 1 92 ? -8.404 3.325 -7.392 1.00 84.56 92 ASN A C 1
ATOM 729 O O . ASN A 1 92 ? -9.285 4.024 -7.895 1.00 84.56 92 ASN A O 1
ATOM 733 N N . ASN A 1 93 ? -8.474 1.999 -7.430 1.00 92.31 93 ASN A N 1
ATOM 734 C CA . ASN A 1 93 ? -9.690 1.291 -7.805 1.00 92.31 93 ASN A CA 1
ATOM 735 C C . ASN A 1 93 ? -9.888 0.083 -6.883 1.00 92.31 93 ASN A C 1
ATOM 737 O O . ASN A 1 93 ? -8.956 -0.367 -6.211 1.00 92.31 93 ASN A O 1
ATOM 741 N N . PHE A 1 94 ? -11.115 -0.434 -6.844 1.00 95.00 94 PHE A N 1
ATOM 742 C CA . PHE A 1 94 ? -11.469 -1.521 -5.934 1.00 95.00 94 PHE A CA 1
ATOM 743 C C . PHE A 1 94 ? -10.714 -2.824 -6.243 1.00 95.00 94 PHE A C 1
ATOM 745 O O . PHE A 1 94 ? -10.360 -3.562 -5.330 1.00 95.00 94 PHE A O 1
ATOM 752 N N . VAL A 1 95 ? -10.404 -3.083 -7.519 1.00 96.81 95 VAL A N 1
ATOM 753 C CA . VAL A 1 95 ? -9.646 -4.273 -7.937 1.00 96.81 95 VAL A CA 1
ATOM 754 C C . VAL A 1 95 ? -8.232 -4.253 -7.353 1.00 96.81 95 VAL A C 1
ATOM 756 O O . VAL A 1 95 ? -7.801 -5.254 -6.791 1.00 96.81 95 VAL A O 1
ATOM 759 N N . GLY A 1 96 ? -7.539 -3.114 -7.422 1.00 95.75 96 GLY A N 1
ATOM 760 C CA . GLY A 1 96 ? -6.211 -2.928 -6.838 1.00 95.75 96 GLY A CA 1
ATOM 761 C C . GLY A 1 96 ? -6.221 -3.102 -5.321 1.00 95.75 96 GLY A C 1
ATOM 762 O O . GLY A 1 96 ? -5.403 -3.843 -4.791 1.00 95.75 96 GLY A O 1
ATOM 763 N N . ALA A 1 97 ? -7.214 -2.530 -4.631 1.00 95.94 97 ALA A N 1
ATOM 764 C CA . ALA A 1 97 ? -7.358 -2.704 -3.184 1.00 95.94 97 ALA A CA 1
ATOM 765 C C . ALA A 1 97 ? -7.534 -4.183 -2.782 1.00 95.94 97 ALA A C 1
ATOM 767 O O . ALA A 1 97 ? -6.959 -4.638 -1.793 1.00 95.94 97 ALA A O 1
ATOM 768 N N . MET A 1 98 ? -8.306 -4.955 -3.553 1.00 97.38 98 MET A N 1
ATOM 769 C CA . MET A 1 98 ? -8.468 -6.393 -3.311 1.00 97.38 98 MET A CA 1
ATOM 770 C C . MET A 1 98 ? -7.214 -7.195 -3.683 1.00 97.38 98 MET A C 1
ATOM 772 O O . MET A 1 98 ? -6.892 -8.166 -3.000 1.00 97.38 98 MET A O 1
ATOM 776 N N . ALA A 1 99 ? -6.482 -6.790 -4.725 1.00 96.31 99 ALA A N 1
ATOM 777 C CA . ALA A 1 99 ? -5.203 -7.399 -5.085 1.00 96.31 99 ALA A CA 1
ATOM 778 C C . ALA A 1 99 ? -4.144 -7.198 -3.986 1.00 96.31 99 ALA A C 1
ATOM 780 O O . ALA A 1 99 ? -3.434 -8.147 -3.645 1.00 96.31 99 ALA A O 1
ATOM 781 N N . ASP A 1 100 ? -4.095 -6.014 -3.371 1.00 96.25 100 ASP A N 1
ATOM 782 C CA . ASP A 1 100 ? -3.232 -5.738 -2.217 1.00 96.25 100 ASP A CA 1
ATOM 783 C C . ASP A 1 100 ? -3.636 -6.578 -1.002 1.00 96.25 100 ASP A C 1
ATOM 785 O O . ASP A 1 100 ? -2.775 -7.159 -0.343 1.00 96.25 100 ASP A O 1
ATOM 789 N N . ALA A 1 101 ? -4.939 -6.723 -0.732 1.00 96.69 101 ALA A N 1
ATOM 790 C CA . ALA A 1 101 ? -5.428 -7.581 0.348 1.00 96.69 101 ALA A CA 1
ATOM 791 C C . ALA A 1 101 ? -5.034 -9.056 0.141 1.00 96.69 10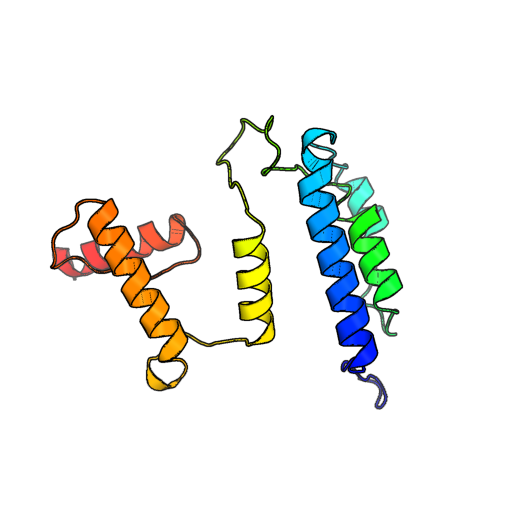1 ALA A C 1
ATOM 793 O O . ALA A 1 101 ? -4.570 -9.713 1.075 1.00 96.69 101 ALA A O 1
ATOM 794 N N . LEU A 1 102 ? -5.164 -9.569 -1.088 1.00 96.56 102 LEU A N 1
ATOM 795 C CA . LEU A 1 102 ? -4.722 -10.918 -1.449 1.00 96.56 102 LEU A CA 1
ATOM 796 C C . LEU A 1 102 ? -3.209 -11.075 -1.289 1.00 96.56 102 LEU A C 1
ATOM 798 O O . LEU A 1 102 ? -2.757 -12.061 -0.711 1.00 96.56 102 LEU A O 1
ATOM 802 N N . THR A 1 103 ? -2.432 -10.104 -1.766 1.00 96.38 103 THR A N 1
ATOM 803 C CA . THR A 1 103 ? -0.968 -10.135 -1.677 1.00 96.38 103 THR A CA 1
ATOM 804 C C . THR A 1 103 ? -0.510 -10.089 -0.222 1.00 96.38 103 THR A C 1
ATOM 806 O O . THR A 1 103 ? 0.326 -10.895 0.175 1.00 96.38 103 THR A O 1
ATOM 809 N N . ALA A 1 104 ? -1.102 -9.229 0.608 1.00 96.38 104 ALA A N 1
ATOM 810 C CA . ALA A 1 104 ? -0.790 -9.145 2.032 1.00 96.38 104 ALA A CA 1
ATOM 811 C C . ALA A 1 104 ? -1.175 -10.425 2.797 1.00 96.38 104 ALA A C 1
ATOM 813 O O . ALA A 1 104 ? -0.440 -10.852 3.684 1.00 96.38 104 ALA A O 1
ATOM 814 N N . GLY A 1 105 ? -2.306 -11.049 2.449 1.00 95.38 105 GLY A N 1
ATOM 815 C CA . GLY A 1 105 ? -2.773 -12.279 3.093 1.00 95.38 105 GLY A CA 1
ATOM 816 C C . GLY A 1 105 ? -1.997 -13.532 2.676 1.00 95.38 105 GLY A C 1
ATOM 817 O O . GLY A 1 105 ? -1.683 -14.369 3.518 1.00 95.38 105 GLY A O 1
ATOM 818 N N . MET A 1 106 ? -1.672 -13.661 1.387 1.00 96.44 106 MET A N 1
ATOM 819 C CA . MET A 1 106 ? -0.921 -14.802 0.843 1.00 96.44 106 MET A CA 1
ATOM 820 C C . MET A 1 106 ? 0.596 -14.653 1.012 1.00 96.44 106 MET A C 1
ATOM 822 O O . MET A 1 106 ? 1.313 -15.648 0.942 1.00 96.44 106 MET A O 1
ATOM 826 N N . ASN A 1 107 ? 1.070 -13.422 1.228 1.00 95.56 107 ASN A N 1
ATOM 827 C CA . ASN A 1 107 ? 2.456 -13.053 1.501 1.00 95.56 107 ASN A CA 1
ATOM 828 C C . ASN A 1 107 ? 3.491 -13.685 0.535 1.00 95.56 107 ASN A C 1
ATOM 830 O O . ASN A 1 107 ? 4.425 -14.352 0.992 1.00 95.56 107 ASN A O 1
ATOM 834 N N . PRO A 1 108 ? 3.342 -13.530 -0.799 1.00 95.25 108 PRO A N 1
ATOM 835 C CA . PRO A 1 108 ? 4.313 -14.061 -1.750 1.00 95.25 108 PRO A CA 1
ATOM 836 C C . PRO A 1 108 ? 5.647 -13.302 -1.669 1.00 95.25 108 PRO A C 1
ATOM 838 O O . PRO A 1 108 ? 5.672 -12.086 -1.482 1.00 95.25 108 PRO A O 1
ATOM 841 N N . PHE A 1 109 ? 6.759 -14.006 -1.892 1.00 93.75 109 PHE A N 1
ATOM 842 C CA . PHE A 1 109 ? 8.093 -13.408 -1.982 1.00 93.75 109 PHE A CA 1
ATOM 843 C C . PHE A 1 109 ? 8.651 -13.546 -3.402 1.00 93.75 109 PHE A C 1
ATOM 845 O O . PHE A 1 109 ? 9.256 -14.555 -3.758 1.00 93.75 109 PHE A O 1
ATOM 852 N N . ALA A 1 110 ? 8.481 -12.505 -4.220 1.00 90.31 110 ALA A N 1
ATOM 853 C CA . ALA A 1 110 ? 8.913 -12.478 -5.622 1.00 90.31 110 ALA A CA 1
ATOM 854 C C . ALA A 1 110 ? 10.412 -12.147 -5.815 1.00 90.31 110 ALA A C 1
ATOM 856 O O . ALA A 1 110 ? 10.797 -11.576 -6.831 1.00 90.31 110 ALA A O 1
ATOM 857 N N . GLY A 1 111 ? 11.275 -12.484 -4.848 1.00 89.00 111 GLY A N 1
ATOM 858 C CA . GLY A 1 111 ? 12.717 -12.222 -4.940 1.00 89.00 111 GLY A CA 1
ATOM 859 C C . GLY A 1 111 ? 13.477 -13.239 -5.795 1.00 89.00 111 GLY A C 1
ATOM 860 O O . GLY A 1 111 ? 14.490 -12.900 -6.407 1.00 89.00 111 GLY A O 1
ATOM 861 N N . THR A 1 112 ? 12.988 -14.480 -5.870 1.00 92.81 112 THR A N 1
ATOM 862 C CA . THR A 1 112 ? 13.561 -15.518 -6.730 1.00 92.81 112 THR A CA 1
ATOM 863 C C . THR A 1 112 ? 12.475 -16.357 -7.396 1.00 92.81 112 THR A C 1
ATOM 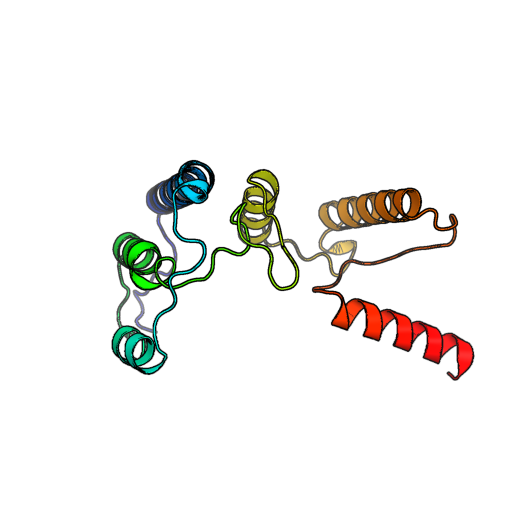865 O O . THR A 1 112 ? 11.388 -16.564 -6.855 1.00 92.81 112 THR A O 1
ATOM 868 N N . TRP A 1 113 ? 12.801 -16.914 -8.566 1.00 94.50 113 TRP A N 1
ATOM 869 C CA . TRP A 1 113 ? 11.902 -17.822 -9.283 1.00 94.50 113 TRP A CA 1
ATOM 870 C C . TRP A 1 113 ? 11.527 -19.060 -8.453 1.00 94.50 113 TRP A C 1
ATOM 872 O O . TRP A 1 113 ? 10.402 -19.551 -8.532 1.00 94.50 113 TRP A O 1
ATOM 882 N N . MET A 1 114 ? 12.469 -19.566 -7.650 1.00 97.00 114 MET A N 1
ATOM 883 C CA . MET A 1 114 ? 12.262 -20.740 -6.800 1.00 97.00 114 MET A CA 1
ATOM 884 C C . MET A 1 114 ? 11.208 -20.483 -5.719 1.00 97.00 114 MET A C 1
ATOM 886 O O . MET A 1 114 ? 10.429 -21.379 -5.407 1.00 97.00 114 MET A O 1
ATOM 890 N N . GLU A 1 115 ? 11.172 -19.272 -5.165 1.00 95.31 115 GLU A N 1
ATOM 891 C CA . GLU A 1 115 ? 10.304 -18.931 -4.037 1.00 95.31 115 GLU A CA 1
ATOM 892 C C . GLU A 1 115 ? 8.901 -18.495 -4.470 1.00 95.31 115 GLU A C 1
ATOM 894 O O . GLU A 1 115 ? 7.955 -18.666 -3.703 1.00 95.31 115 GLU A O 1
ATOM 899 N N . SER A 1 116 ? 8.721 -17.941 -5.678 1.00 95.31 116 SER A N 1
ATOM 900 C CA . SER A 1 116 ? 7.406 -17.461 -6.144 1.00 95.31 116 SER A CA 1
ATOM 901 C C . SER A 1 116 ? 7.260 -17.408 -7.672 1.00 95.31 116 SER A C 1
ATOM 903 O O . SER A 1 116 ? 6.884 -16.383 -8.232 1.00 95.31 116 SER A O 1
ATOM 905 N N . SER A 1 117 ? 7.473 -18.532 -8.365 1.00 96.75 117 SER A N 1
ATOM 906 C CA . SER A 1 117 ? 7.361 -18.615 -9.839 1.00 96.75 117 SER A CA 1
ATOM 907 C C . SER A 1 117 ? 6.048 -18.069 -10.428 1.00 96.75 117 SER A C 1
ATOM 909 O O . SER A 1 117 ? 6.079 -17.409 -11.462 1.00 96.75 117 SER A O 1
ATOM 911 N N . GLY A 1 118 ? 4.901 -18.292 -9.775 1.00 96.50 118 GLY A N 1
ATOM 912 C CA . GLY A 1 118 ? 3.606 -17.752 -10.212 1.00 96.50 118 GLY A CA 1
ATOM 913 C C . GLY A 1 118 ? 3.560 -16.216 -10.186 1.00 96.50 118 GLY A C 1
ATOM 914 O O . GLY A 1 118 ? 3.413 -15.606 -11.248 1.00 96.50 118 GLY A O 1
ATOM 915 N N . PRO A 1 119 ? 3.719 -15.578 -9.008 1.00 96.00 119 PRO A N 1
ATOM 916 C CA . PRO A 1 119 ? 3.837 -14.123 -8.896 1.00 96.00 119 PRO A CA 1
ATOM 917 C C . PRO A 1 119 ? 4.918 -13.524 -9.805 1.00 96.00 119 PRO A C 1
ATOM 919 O O . PRO A 1 119 ? 4.645 -12.553 -10.505 1.00 96.00 119 PRO A O 1
ATOM 922 N N . THR A 1 120 ? 6.105 -14.139 -9.876 1.00 95.81 120 THR A N 1
ATOM 923 C CA . THR A 1 120 ? 7.193 -13.689 -10.757 1.00 95.81 120 THR A CA 1
ATOM 924 C C . THR A 1 120 ? 6.789 -13.731 -12.231 1.00 95.81 120 THR A C 1
ATOM 926 O O . THR A 1 120 ? 7.068 -12.789 -12.967 1.00 95.81 120 THR A O 1
ATOM 929 N N . GLN A 1 121 ? 6.099 -14.777 -12.692 1.00 97.00 121 GLN A N 1
ATOM 930 C CA . GLN A 1 121 ? 5.648 -14.842 -14.084 1.00 97.00 121 GLN A CA 1
ATOM 931 C C . GLN A 1 121 ? 4.618 -13.749 -14.405 1.00 97.00 121 GLN A C 1
ATOM 933 O O . GLN A 1 121 ? 4.679 -13.161 -15.485 1.00 97.00 121 GLN A O 1
ATOM 938 N N . ILE A 1 122 ? 3.692 -13.457 -13.485 1.00 96.38 122 ILE A N 1
ATOM 939 C CA . ILE A 1 122 ? 2.733 -12.349 -13.647 1.00 96.38 122 ILE A CA 1
ATOM 940 C C . ILE A 1 122 ? 3.476 -11.013 -13.742 1.00 96.38 122 ILE A C 1
ATOM 942 O O . ILE A 1 122 ? 3.140 -10.184 -14.591 1.00 96.38 122 ILE A O 1
ATOM 946 N N . GLU A 1 123 ? 4.504 -10.819 -12.917 1.00 95.94 123 GLU A N 1
ATOM 947 C CA . GLU A 1 123 ? 5.347 -9.627 -12.957 1.00 95.94 123 GLU A CA 1
ATOM 948 C C . GLU A 1 123 ? 6.005 -9.448 -14.332 1.00 95.94 123 GLU A C 1
ATOM 950 O O . GLU A 1 123 ? 5.857 -8.397 -14.958 1.00 95.94 123 GLU A O 1
ATOM 955 N N . LEU A 1 124 ? 6.659 -10.498 -14.838 1.00 95.50 124 LEU A N 1
ATOM 956 C CA . LEU A 1 124 ? 7.341 -10.485 -16.135 1.00 95.50 124 LEU A CA 1
ATOM 957 C C . LEU A 1 124 ? 6.381 -10.189 -17.294 1.00 95.50 124 LEU A C 1
ATOM 959 O O . LEU A 1 124 ? 6.696 -9.363 -18.146 1.00 95.50 124 LEU A O 1
ATOM 963 N N . VAL A 1 125 ? 5.198 -10.811 -17.306 1.00 97.31 125 VAL A N 1
ATOM 964 C CA . VAL A 1 125 ? 4.166 -10.551 -18.327 1.00 97.31 125 VAL A CA 1
ATOM 965 C C . VAL A 1 125 ? 3.671 -9.106 -18.256 1.00 97.31 125 VAL A C 1
ATOM 967 O O . VAL A 1 125 ? 3.490 -8.460 -19.284 1.00 97.31 125 VAL A O 1
ATOM 970 N N . THR A 1 126 ? 3.492 -8.566 -17.050 1.00 97.44 126 THR A N 1
ATOM 971 C CA . THR A 1 126 ? 3.037 -7.180 -16.875 1.00 97.44 126 THR A CA 1
ATOM 972 C C . THR A 1 126 ? 4.096 -6.179 -17.344 1.00 97.44 126 THR A C 1
ATOM 974 O O . THR A 1 126 ? 3.764 -5.180 -17.979 1.00 97.44 126 THR A O 1
ATOM 977 N N . ILE A 1 127 ? 5.377 -6.446 -17.075 1.00 97.31 127 ILE A N 1
ATOM 978 C CA . ILE A 1 127 ? 6.498 -5.639 -17.580 1.00 97.31 127 ILE A CA 1
ATOM 979 C C . ILE A 1 127 ? 6.538 -5.664 -19.109 1.00 97.31 127 ILE A C 1
ATOM 981 O O . ILE A 1 127 ? 6.763 -4.622 -19.723 1.00 97.31 127 ILE A O 1
ATOM 985 N N . ASP A 1 128 ? 6.283 -6.819 -19.720 1.00 97.81 128 ASP A N 1
ATOM 986 C CA . ASP A 1 128 ? 6.239 -6.963 -21.175 1.00 97.81 128 ASP A CA 1
ATOM 987 C C . ASP A 1 128 ? 5.098 -6.139 -21.800 1.00 97.81 128 ASP A C 1
ATOM 989 O O . ASP A 1 128 ? 5.315 -5.398 -22.761 1.00 97.81 128 ASP A O 1
ATOM 993 N N . TRP A 1 129 ? 3.913 -6.141 -21.176 1.00 98.25 129 TRP A N 1
ATOM 994 C CA . TRP A 1 129 ? 2.814 -5.251 -21.570 1.00 98.25 129 TRP A CA 1
ATOM 995 C C . TRP A 1 129 ? 3.194 -3.771 -21.450 1.00 98.25 129 TRP A C 1
ATOM 997 O O . TRP A 1 129 ? 2.919 -2.984 -22.355 1.00 98.25 129 TRP A O 1
ATOM 1007 N N . LEU A 1 130 ? 3.845 -3.365 -20.354 1.00 97.88 130 LEU A N 1
ATOM 1008 C CA . LEU A 1 130 ? 4.290 -1.979 -20.163 1.00 97.88 130 LEU A CA 1
ATOM 1009 C C . LEU A 1 130 ? 5.351 -1.569 -21.193 1.00 97.88 130 LEU A C 1
ATOM 1011 O O . LEU A 1 130 ? 5.299 -0.455 -21.713 1.00 97.88 130 LEU A O 1
ATOM 1015 N N . ARG A 1 131 ? 6.282 -2.469 -21.526 1.00 97.56 131 ARG A N 1
ATOM 1016 C CA . ARG A 1 131 ? 7.281 -2.275 -22.585 1.00 97.56 131 ARG A CA 1
ATOM 1017 C C . ARG A 1 131 ? 6.607 -1.963 -23.922 1.00 97.56 131 ARG A C 1
ATOM 1019 O O . ARG A 1 131 ? 6.981 -0.979 -24.561 1.00 97.56 131 ARG A O 1
ATOM 1026 N N . GLU A 1 132 ? 5.602 -2.750 -24.309 1.00 97.88 132 GLU A N 1
ATOM 1027 C CA . GLU A 1 132 ? 4.838 -2.535 -25.545 1.00 97.88 132 GLU A CA 1
ATOM 1028 C C . GLU A 1 132 ? 4.075 -1.208 -25.527 1.00 97.88 132 GLU A C 1
ATOM 1030 O O . GLU A 1 132 ? 4.177 -0.421 -26.470 1.00 97.88 132 GLU A O 1
ATOM 1035 N N . LEU A 1 133 ? 3.366 -0.914 -24.433 1.00 97.81 133 LEU A N 1
ATOM 1036 C CA . LEU A 1 133 ? 2.605 0.330 -24.272 1.00 97.81 133 LEU A CA 1
ATOM 1037 C C . LEU A 1 133 ? 3.495 1.581 -24.329 1.00 97.81 133 LEU A C 1
ATOM 1039 O O . LEU A 1 133 ? 3.062 2.627 -24.813 1.00 97.81 133 LEU A O 1
ATOM 1043 N N . CYS A 1 134 ? 4.737 1.482 -23.855 1.00 97.50 134 CYS A N 1
ATOM 1044 C CA . CYS A 1 134 ? 5.722 2.558 -23.922 1.00 97.50 134 CYS A CA 1
ATOM 1045 C C . CYS A 1 134 ? 6.487 2.625 -25.258 1.00 97.50 134 CYS A C 1
ATOM 1047 O O . CYS A 1 134 ? 7.298 3.535 -25.431 1.00 97.50 134 CYS A O 1
ATOM 1049 N N . GLY A 1 135 ? 6.260 1.695 -26.194 1.00 97.81 135 GLY A N 1
ATOM 1050 C CA . GLY A 1 135 ? 6.963 1.649 -27.481 1.00 97.81 135 GLY A CA 1
ATOM 1051 C C . GLY A 1 135 ? 8.460 1.342 -27.358 1.00 97.81 135 GLY A C 1
ATOM 1052 O O . GLY A 1 135 ? 9.261 1.835 -28.155 1.00 97.81 135 GLY A O 1
ATOM 1053 N N . LEU A 1 136 ? 8.853 0.577 -26.335 1.00 97.81 136 LEU A N 1
ATOM 1054 C CA . LEU A 1 136 ? 10.241 0.172 -26.108 1.00 97.81 136 LEU A CA 1
ATOM 1055 C C . LEU A 1 136 ? 10.614 -1.048 -26.975 1.00 97.81 136 LEU A C 1
ATOM 1057 O O . LEU A 1 136 ? 9.740 -1.841 -27.322 1.00 97.81 136 LEU A O 1
ATOM 1061 N N . PRO A 1 137 ? 11.900 -1.222 -27.343 1.00 97.25 137 PRO A N 1
ATOM 1062 C CA . PRO A 1 137 ? 12.333 -2.338 -28.185 1.00 97.25 137 PRO A CA 1
ATOM 1063 C C . PRO A 1 137 ? 12.226 -3.685 -27.464 1.00 97.25 137 PRO A C 1
ATOM 1065 O O . PRO A 1 137 ? 12.279 -3.740 -26.236 1.00 97.25 137 PRO A O 1
ATOM 1068 N N . ASP A 1 138 ? 12.220 -4.784 -28.225 1.00 95.69 138 ASP A N 1
ATOM 1069 C CA . ASP A 1 138 ? 12.117 -6.136 -27.657 1.00 95.69 138 ASP A CA 1
ATOM 1070 C C . ASP A 1 138 ? 13.267 -6.527 -26.724 1.00 95.69 138 ASP A C 1
ATOM 1072 O O . ASP A 1 138 ? 13.138 -7.418 -25.892 1.00 95.69 138 ASP A O 1
ATOM 1076 N N . THR A 1 139 ? 14.397 -5.835 -26.845 1.00 95.12 139 THR A N 1
ATOM 1077 C CA . THR A 1 139 ? 15.563 -6.004 -25.977 1.00 95.12 139 THR A CA 1
ATOM 1078 C C . THR A 1 139 ? 15.425 -5.291 -24.631 1.00 95.12 139 THR A C 1
ATOM 1080 O O . THR A 1 139 ? 16.317 -5.413 -23.792 1.00 95.12 139 THR A O 1
ATOM 1083 N N . ALA A 1 140 ? 14.385 -4.475 -24.436 1.00 95.31 140 ALA A N 1
ATOM 1084 C CA . ALA A 1 140 ? 14.130 -3.804 -23.171 1.00 95.31 140 ALA A CA 1
ATOM 1085 C C . ALA A 1 140 ? 13.520 -4.778 -22.156 1.00 95.31 140 ALA A C 1
ATOM 1087 O O . ALA A 1 140 ? 12.722 -5.645 -22.498 1.00 95.31 140 ALA A O 1
ATOM 1088 N N . GLY A 1 141 ? 13.887 -4.595 -20.891 1.00 92.50 141 GLY A N 1
ATOM 1089 C CA . GLY A 1 141 ? 13.315 -5.309 -19.756 1.00 92.50 141 GLY A CA 1
ATOM 1090 C C . GLY A 1 141 ? 13.026 -4.347 -18.611 1.00 92.50 141 GLY A C 1
ATOM 1091 O O . GLY A 1 141 ? 13.222 -3.135 -18.731 1.00 92.50 141 GLY A O 1
ATOM 1092 N N . GLY A 1 142 ? 12.587 -4.889 -17.483 1.00 93.69 142 GLY A N 1
ATOM 1093 C CA . GLY A 1 142 ? 12.253 -4.101 -16.306 1.00 93.69 142 GLY A CA 1
ATOM 1094 C C . GLY A 1 142 ? 12.109 -4.962 -15.062 1.00 93.69 142 GLY A C 1
ATOM 1095 O O . GLY A 1 142 ? 12.303 -6.174 -15.106 1.00 93.69 142 GLY A O 1
ATOM 1096 N N . LEU A 1 143 ? 11.785 -4.299 -13.958 1.00 94.25 143 LEU A N 1
ATOM 1097 C CA . LEU A 1 143 ? 11.401 -4.890 -12.678 1.00 94.25 143 LEU A CA 1
ATOM 1098 C C . LEU A 1 143 ? 10.538 -3.874 -11.924 1.00 94.25 143 LEU A C 1
ATOM 1100 O O . LEU A 1 143 ? 10.731 -2.662 -12.100 1.00 94.25 143 LEU A O 1
ATOM 1104 N N . PHE A 1 144 ? 9.608 -4.329 -11.088 1.00 95.38 144 PHE A N 1
ATOM 1105 C CA . PHE A 1 144 ? 8.850 -3.403 -10.250 1.00 95.38 144 PHE A CA 1
ATOM 1106 C C . PHE A 1 144 ? 9.681 -2.911 -9.063 1.00 95.38 144 PHE A C 1
ATOM 1108 O O . PHE A 1 144 ? 10.447 -3.641 -8.440 1.00 95.38 144 PHE A O 1
ATOM 1115 N N . VAL A 1 145 ? 9.506 -1.637 -8.726 1.00 95.88 145 VAL A N 1
ATOM 1116 C CA . VAL A 1 145 ? 10.110 -0.992 -7.555 1.00 95.88 145 VAL A CA 1
ATOM 1117 C C . VAL A 1 145 ? 9.055 -0.158 -6.839 1.00 95.88 145 VAL A C 1
ATOM 1119 O O . VAL A 1 145 ? 8.029 0.186 -7.420 1.00 95.88 145 VAL A O 1
ATOM 1122 N N . SER A 1 146 ? 9.316 0.226 -5.588 1.00 94.19 146 SER A N 1
ATOM 1123 C CA . SER A 1 146 ? 8.334 0.941 -4.757 1.00 94.19 146 SER A CA 1
ATOM 1124 C C . SER A 1 146 ? 7.974 2.352 -5.243 1.00 94.19 146 SER A C 1
ATOM 1126 O O . SER A 1 146 ? 7.016 2.940 -4.747 1.00 94.19 146 SER A O 1
ATOM 1128 N N . GLY A 1 147 ? 8.723 2.921 -6.192 1.00 95.00 147 GLY A N 1
ATOM 1129 C CA . GLY A 1 147 ? 8.390 4.211 -6.788 1.00 95.00 147 GLY A CA 1
ATOM 1130 C C . GLY A 1 147 ? 9.487 4.803 -7.670 1.00 95.00 147 GLY A C 1
ATOM 1131 O O . GLY A 1 147 ? 10.574 4.241 -7.832 1.00 95.00 147 GLY A O 1
ATOM 1132 N N . GLY A 1 148 ? 9.206 5.992 -8.213 1.00 94.88 148 GLY A N 1
ATOM 1133 C CA . GLY A 1 148 ? 10.064 6.661 -9.198 1.00 94.88 148 GLY A CA 1
ATOM 1134 C C . GLY A 1 148 ? 11.486 6.956 -8.711 1.00 94.88 148 GLY A C 1
ATOM 1135 O O . GLY A 1 148 ? 12.430 6.860 -9.490 1.00 94.88 148 GLY A O 1
ATOM 1136 N N . SER A 1 149 ? 11.674 7.250 -7.421 1.00 96.75 149 SER A N 1
ATOM 1137 C CA . SER A 1 149 ? 13.012 7.482 -6.859 1.00 96.75 149 SER A CA 1
ATOM 1138 C C . SER A 1 149 ? 13.909 6.248 -6.974 1.00 96.75 149 SER A C 1
ATOM 1140 O O . SER A 1 149 ? 15.049 6.368 -7.418 1.00 96.75 149 SER A O 1
ATOM 1142 N N . LEU A 1 150 ? 13.396 5.059 -6.630 1.00 97.56 150 LEU A N 1
ATOM 1143 C CA . LEU A 1 150 ? 14.151 3.817 -6.803 1.00 97.56 150 LEU A CA 1
ATOM 1144 C C . LEU A 1 150 ? 14.317 3.466 -8.279 1.00 97.56 150 LEU A C 1
ATOM 1146 O O . LEU A 1 150 ? 15.401 3.042 -8.659 1.00 97.56 150 LEU A O 1
ATOM 1150 N N . ALA A 1 151 ? 13.309 3.710 -9.121 1.00 97.06 151 ALA A N 1
ATOM 1151 C CA . ALA A 1 151 ? 13.431 3.479 -10.561 1.00 97.06 151 ALA A CA 1
ATOM 1152 C C . ALA A 1 151 ? 14.581 4.307 -11.165 1.00 97.06 151 ALA A C 1
ATOM 1154 O O . ALA A 1 151 ? 15.425 3.772 -11.884 1.00 97.06 151 ALA A O 1
ATOM 1155 N N . ASN A 1 152 ? 14.673 5.590 -10.797 1.00 97.50 152 ASN A N 1
ATOM 1156 C CA . ASN A 1 152 ? 15.748 6.479 -11.232 1.00 97.50 152 ASN A CA 1
ATOM 1157 C C . ASN A 1 152 ? 17.117 6.023 -10.720 1.00 97.50 152 ASN A C 1
ATOM 1159 O O . ASN A 1 152 ? 18.073 5.996 -11.491 1.00 97.50 152 ASN A O 1
ATOM 1163 N N . ILE A 1 153 ? 17.228 5.647 -9.442 1.00 97.81 153 ILE A N 1
ATOM 1164 C CA . ILE A 1 153 ? 18.490 5.146 -8.877 1.00 97.81 153 ILE A CA 1
ATOM 1165 C C . ILE A 1 153 ? 18.924 3.858 -9.585 1.00 97.81 153 ILE A C 1
ATOM 1167 O O . ILE A 1 153 ? 20.087 3.752 -9.967 1.00 97.81 153 ILE A O 1
ATOM 1171 N N . THR A 1 154 ? 18.008 2.915 -9.813 1.00 96.75 154 THR A N 1
ATOM 1172 C CA . THR A 1 154 ? 18.279 1.665 -10.537 1.00 96.75 154 THR A CA 1
ATOM 1173 C C . THR A 1 154 ? 18.756 1.942 -11.962 1.00 96.75 154 THR A C 1
ATOM 1175 O O . THR A 1 154 ? 19.789 1.415 -12.380 1.00 96.75 154 THR A O 1
ATOM 1178 N N . GLY A 1 155 ? 18.067 2.825 -12.690 1.00 95.75 155 GLY A N 1
ATOM 1179 C CA . GLY A 1 155 ? 18.458 3.222 -14.043 1.00 95.75 155 GLY A CA 1
ATOM 1180 C C . GLY A 1 155 ? 19.829 3.904 -14.088 1.00 95.75 155 GLY A C 1
ATOM 1181 O O . GLY A 1 155 ? 20.676 3.544 -14.906 1.00 95.75 155 GLY A O 1
ATOM 1182 N N . LEU A 1 156 ? 20.088 4.844 -13.172 1.00 97.19 156 LEU A N 1
ATOM 1183 C CA . LEU A 1 156 ? 21.380 5.526 -13.061 1.00 97.19 156 LEU A CA 1
ATOM 1184 C C . LEU A 1 156 ? 22.508 4.567 -12.678 1.00 97.19 156 LEU A C 1
ATOM 1186 O O . LEU A 1 156 ? 23.606 4.683 -13.217 1.00 97.19 156 LEU A O 1
ATOM 1190 N N . ALA A 1 157 ? 22.256 3.614 -11.780 1.00 96.81 157 ALA A N 1
ATOM 1191 C CA . ALA A 1 157 ? 23.231 2.599 -11.404 1.00 96.81 157 ALA A CA 1
ATOM 1192 C C . ALA A 1 157 ? 23.598 1.706 -12.599 1.00 96.81 157 ALA A C 1
ATOM 1194 O O . ALA A 1 157 ? 24.785 1.500 -12.854 1.00 96.81 157 ALA A O 1
ATOM 1195 N N . GLY A 1 158 ? 22.606 1.250 -13.373 1.00 95.12 158 GLY A N 1
ATOM 1196 C CA . GLY A 1 158 ? 22.836 0.481 -14.600 1.00 95.12 158 GLY A CA 1
ATOM 1197 C C . GLY A 1 158 ? 23.600 1.281 -15.658 1.00 95.12 158 GLY A C 1
ATOM 1198 O O . GLY A 1 158 ? 24.598 0.807 -16.202 1.00 95.12 158 GLY A O 1
ATOM 1199 N N . ALA A 1 159 ? 23.198 2.532 -15.898 1.00 96.50 159 ALA A N 1
ATOM 1200 C CA . ALA A 1 159 ? 23.885 3.421 -16.832 1.00 96.50 159 ALA A CA 1
ATOM 1201 C C . ALA A 1 159 ? 25.336 3.696 -16.408 1.00 96.50 159 ALA A C 1
ATOM 1203 O O . ALA A 1 159 ? 26.237 3.640 -17.247 1.00 96.50 159 ALA A O 1
ATOM 1204 N N . ARG A 1 160 ? 25.575 3.950 -15.112 1.00 97.88 160 ARG A N 1
ATOM 1205 C CA . ARG A 1 160 ? 26.921 4.126 -14.552 1.00 97.88 160 ARG A CA 1
ATOM 1206 C C . ARG A 1 160 ? 27.761 2.879 -14.780 1.00 97.88 160 ARG A C 1
ATOM 1208 O O . ARG A 1 160 ? 28.840 3.010 -15.335 1.00 97.88 160 ARG A O 1
ATOM 1215 N N . HIS A 1 161 ? 27.252 1.701 -14.425 1.00 97.06 161 HIS A N 1
ATOM 1216 C CA . HIS A 1 161 ? 27.982 0.445 -14.581 1.00 97.06 161 HIS A CA 1
ATOM 1217 C C . HIS A 1 161 ? 28.419 0.204 -16.034 1.00 97.06 161 HIS A C 1
ATOM 1219 O O . HIS A 1 161 ? 29.576 -0.108 -16.294 1.00 97.06 161 HIS A O 1
ATOM 1225 N N . ILE A 1 162 ? 27.521 0.436 -16.997 1.00 96.12 162 ILE A N 1
ATOM 1226 C CA . ILE A 1 162 ? 27.815 0.256 -18.427 1.00 96.12 162 ILE A CA 1
ATOM 1227 C C . ILE A 1 162 ? 28.821 1.294 -18.946 1.00 96.12 162 ILE A C 1
ATOM 1229 O O . ILE A 1 162 ? 29.623 0.991 -19.829 1.00 96.12 162 ILE A O 1
ATOM 1233 N N . ARG A 1 163 ? 28.761 2.539 -18.459 1.00 96.56 163 ARG A N 1
ATOM 1234 C CA . ARG A 1 163 ? 29.565 3.648 -19.001 1.00 96.56 163 ARG A CA 1
ATOM 1235 C C . ARG A 1 163 ? 30.886 3.879 -18.276 1.00 96.56 163 ARG A C 1
ATOM 1237 O O . ARG A 1 163 ? 31.810 4.382 -18.907 1.00 96.56 163 ARG A O 1
ATOM 1244 N N . LEU A 1 164 ? 30.952 3.579 -16.983 1.00 95.81 164 LEU A N 1
ATOM 1245 C CA . LEU A 1 164 ? 32.030 3.987 -16.077 1.00 95.81 164 LEU A CA 1
ATOM 1246 C C . LEU A 1 164 ? 32.595 2.837 -15.222 1.00 95.81 164 LEU A C 1
ATOM 1248 O O . LEU A 1 164 ? 33.646 3.034 -14.615 1.00 95.81 164 LEU A O 1
ATOM 1252 N N . GLY A 1 165 ? 31.942 1.669 -15.186 1.00 78.38 165 GLY A N 1
ATOM 1253 C CA . GLY A 1 165 ? 32.285 0.550 -14.294 1.00 78.38 165 GLY A CA 1
ATOM 1254 C C . GLY A 1 165 ? 31.693 0.668 -12.893 1.00 78.38 165 GLY A C 1
ATOM 1255 O O . GLY A 1 165 ? 32.185 -0.071 -12.017 1.00 78.38 165 GLY A O 1
#

Organism: NCBI:txid408172

Secondary structure (DSSP, 8-state):
--TT---PPPHHHHHHHHHHHHHHHHHHHHHGGGS-SB----HHHHHHHH--PPPSS---HHHHHHHIIIIITTSSB-TTSTT--SSS-----HHHHHHHHHHHHH---TTSHHHHHHHHHHHHHHHHHHHHHTT--TT------SSHHHHHHHHHHHHHHHHH-

Radius of gyration: 21.4 Å; chains: 1; bounding box: 52×41×57 Å

Sequence (165 aa):
MPPDANLQLSPDDMRSLGYRVVDMLVSHFETLPGKPVSHVATRPAMEALFREPPPEEGRSWEGVLLRVQNEVFSHMMHVDHPRFLAFVSSPNNFVGAMADALTAGMNPFAGTWMESSGPTQIELVTIDWLRELCGLPDTAGGLFVSGGSLANITGLAGARHIRLG

pLDDT: mean 93.16, std 8.38, range [46.88, 98.25]